Protein AF-A0A8C3MC71-F1 (afdb_monomer)

Organism: Geospiza parvula (NCBI:txid87175)

pLDDT: mean 86.82, std 15.18, range [36.19, 97.69]

Structure (mmCIF, N/CA/C/O backbone):
data_AF-A0A8C3MC71-F1
#
_entry.id   AF-A0A8C3MC71-F1
#
loop_
_atom_site.group_PDB
_atom_site.id
_atom_site.type_symbol
_atom_site.label_atom_id
_atom_site.label_alt_id
_atom_site.label_comp_id
_atom_site.label_asym_id
_atom_site.label_entity_id
_atom_site.label_seq_id
_atom_site.pdbx_PDB_ins_code
_atom_site.Cartn_x
_atom_site.Cartn_y
_atom_site.Cartn_z
_atom_site.occupancy
_atom_site.B_iso_or_equiv
_atom_site.auth_seq_id
_atom_site.auth_comp_id
_atom_site.auth_asym_id
_atom_site.auth_atom_id
_atom_site.pdbx_PDB_model_num
ATOM 1 N N . MET A 1 1 ? 22.933 -16.950 10.194 1.00 36.47 1 MET A N 1
ATOM 2 C CA . MET A 1 1 ? 21.558 -16.463 10.420 1.00 36.47 1 MET A CA 1
ATOM 3 C C . MET A 1 1 ? 21.631 -14.969 10.690 1.00 36.47 1 MET A C 1
ATOM 5 O O . MET A 1 1 ? 22.011 -14.591 11.790 1.00 36.47 1 MET A O 1
ATOM 9 N N . ALA A 1 2 ? 21.408 -14.131 9.676 1.00 37.75 2 ALA A N 1
ATOM 10 C CA . ALA A 1 2 ? 21.404 -12.677 9.834 1.00 37.75 2 ALA A CA 1
ATOM 11 C C . ALA A 1 2 ? 19.971 -12.215 10.127 1.00 37.75 2 ALA A C 1
ATOM 13 O O . ALA A 1 2 ? 19.040 -12.634 9.443 1.00 37.75 2 ALA A O 1
ATOM 14 N N . ALA A 1 3 ? 19.799 -11.400 11.166 1.00 36.19 3 ALA A N 1
ATOM 15 C CA . ALA A 1 3 ? 18.537 -10.727 11.445 1.00 36.19 3 ALA A CA 1
ATOM 16 C C . ALA A 1 3 ? 18.216 -9.755 10.294 1.00 36.19 3 ALA A C 1
ATOM 18 O O . ALA A 1 3 ? 19.129 -9.056 9.847 1.00 36.19 3 ALA A O 1
ATOM 19 N N . PRO A 1 4 ? 16.965 -9.672 9.811 1.00 45.84 4 PRO A N 1
ATOM 20 C CA . PRO A 1 4 ? 16.621 -8.703 8.789 1.00 45.84 4 PRO A CA 1
ATOM 21 C C . PRO A 1 4 ? 16.581 -7.324 9.451 1.00 45.84 4 PRO A C 1
ATOM 23 O O . PRO A 1 4 ? 15.685 -7.000 10.230 1.00 45.84 4 PRO A O 1
ATOM 26 N N . SER A 1 5 ? 17.591 -6.505 9.174 1.00 42.41 5 SER A N 1
ATOM 27 C CA . SER A 1 5 ? 17.517 -5.060 9.370 1.00 42.41 5 SER A CA 1
ATOM 28 C C . SER A 1 5 ? 16.309 -4.545 8.588 1.00 42.41 5 SER A C 1
ATOM 30 O O . SER A 1 5 ? 16.264 -4.693 7.371 1.00 42.41 5 SER A O 1
ATOM 32 N N . GLY A 1 6 ? 15.326 -3.990 9.302 1.00 48.94 6 GLY A N 1
ATOM 33 C CA . GLY A 1 6 ? 13.992 -3.604 8.824 1.00 48.94 6 GLY A CA 1
ATOM 34 C C . GLY A 1 6 ? 13.935 -2.427 7.844 1.00 48.94 6 GLY A C 1
ATOM 35 O O . GLY A 1 6 ? 13.096 -1.543 7.997 1.00 48.94 6 GLY A O 1
ATOM 36 N N . ALA A 1 7 ? 14.808 -2.407 6.840 1.00 50.59 7 ALA A N 1
ATOM 37 C CA . ALA A 1 7 ? 14.634 -1.610 5.639 1.00 50.59 7 ALA A CA 1
ATOM 38 C C . ALA A 1 7 ? 13.972 -2.499 4.580 1.00 50.59 7 ALA A C 1
ATOM 40 O O . ALA A 1 7 ? 14.473 -3.578 4.276 1.00 50.59 7 ALA A O 1
ATOM 41 N N . ALA A 1 8 ? 12.834 -2.064 4.038 1.00 59.62 8 ALA A N 1
ATOM 42 C CA . ALA A 1 8 ? 12.198 -2.740 2.914 1.00 59.62 8 ALA A CA 1
ATOM 43 C C . ALA A 1 8 ? 13.186 -2.790 1.737 1.00 59.62 8 ALA A C 1
ATOM 45 O O . ALA A 1 8 ? 13.485 -1.748 1.149 1.00 59.62 8 ALA A O 1
ATOM 46 N N . SER A 1 9 ? 13.709 -3.973 1.411 1.00 75.19 9 SER A N 1
ATOM 47 C CA . SER A 1 9 ? 14.482 -4.155 0.187 1.00 75.19 9 SER A CA 1
ATOM 48 C C . SER A 1 9 ? 13.512 -4.151 -0.990 1.00 75.19 9 SER A C 1
ATOM 50 O O . SER A 1 9 ? 12.660 -5.027 -1.111 1.00 75.19 9 SER A O 1
ATOM 52 N N . CYS A 1 10 ? 13.613 -3.145 -1.858 1.00 88.19 10 CYS A N 1
ATOM 53 C CA . CYS A 1 10 ? 12.838 -3.072 -3.099 1.00 88.19 10 CYS A CA 1
ATOM 54 C C . CYS A 1 10 ? 13.477 -3.917 -4.226 1.00 88.19 10 CYS A C 1
ATOM 56 O O . CYS A 1 10 ? 13.049 -3.865 -5.381 1.00 88.19 10 CYS A O 1
ATOM 58 N N . GLU A 1 11 ? 14.544 -4.663 -3.927 1.00 84.00 11 GLU A N 1
ATOM 59 C CA . GLU A 1 11 ? 15.268 -5.467 -4.912 1.00 84.00 11 GLU A CA 1
ATOM 60 C C . GLU A 1 11 ? 14.523 -6.763 -5.237 1.00 84.00 11 GLU A C 1
ATOM 62 O O . GLU A 1 11 ? 14.334 -7.079 -6.419 1.00 84.00 11 GLU A O 1
ATOM 67 N N . ASP A 1 12 ? 14.051 -7.460 -4.199 1.00 89.50 12 ASP A N 1
ATOM 68 C CA . ASP A 1 12 ? 13.275 -8.691 -4.304 1.00 89.50 12 ASP A CA 1
ATOM 69 C C . ASP A 1 12 ? 11.781 -8.415 -4.084 1.00 89.50 12 ASP A C 1
ATOM 71 O O . ASP A 1 12 ? 11.339 -7.960 -3.027 1.00 89.50 12 ASP A O 1
ATOM 75 N N . PHE A 1 13 ? 10.978 -8.706 -5.110 1.00 91.69 13 PHE A N 1
ATOM 76 C CA . PHE A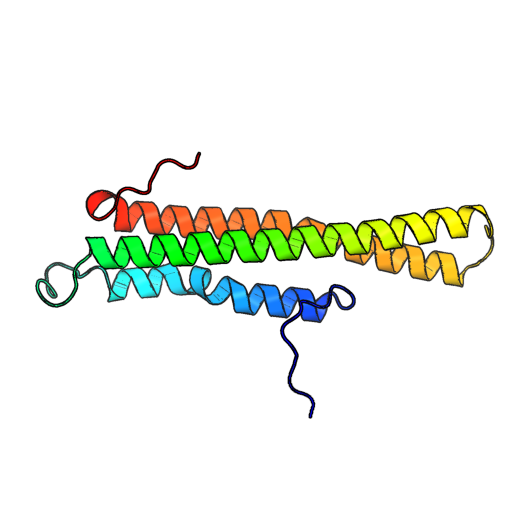 1 13 ? 9.533 -8.521 -5.040 1.00 91.69 13 PHE A CA 1
ATOM 77 C C . PHE A 1 13 ? 8.866 -9.447 -4.012 1.00 91.69 13 PHE A C 1
ATOM 79 O O . PHE A 1 13 ? 7.888 -9.042 -3.390 1.00 91.69 13 PHE A O 1
ATOM 86 N N . ALA A 1 14 ? 9.383 -10.661 -3.805 1.00 92.31 14 ALA A N 1
ATOM 87 C CA . ALA A 1 14 ? 8.823 -11.603 -2.841 1.00 92.31 14 ALA A CA 1
ATOM 88 C C . ALA A 1 14 ? 9.032 -11.119 -1.398 1.00 92.31 14 ALA A C 1
ATOM 90 O O . ALA A 1 14 ? 8.107 -11.191 -0.590 1.00 92.31 14 ALA A O 1
ATOM 91 N N . GLU A 1 15 ? 10.207 -10.567 -1.086 1.00 91.25 15 GLU A N 1
ATOM 92 C CA . GLU A 1 15 ? 10.480 -9.966 0.227 1.00 91.25 15 GLU A CA 1
ATOM 93 C C . GLU A 1 15 ? 9.611 -8.729 0.472 1.00 91.25 15 GLU A C 1
ATOM 95 O O . GLU A 1 15 ? 9.025 -8.577 1.546 1.00 91.25 15 GLU A O 1
ATOM 100 N N . PHE A 1 16 ? 9.472 -7.873 -0.543 1.00 92.94 16 PHE A N 1
ATOM 101 C CA . PHE A 1 16 ? 8.572 -6.724 -0.499 1.00 92.94 16 PHE A CA 1
ATOM 102 C C . PHE A 1 16 ? 7.115 -7.145 -0.244 1.00 92.94 16 PHE A C 1
ATOM 104 O O . PHE A 1 16 ? 6.445 -6.569 0.615 1.00 92.94 16 PHE A O 1
ATOM 111 N N . GLN A 1 17 ? 6.632 -8.177 -0.938 1.00 94.12 17 GLN A N 1
ATOM 112 C CA . GLN A 1 17 ? 5.275 -8.690 -0.763 1.00 94.12 17 GLN A CA 1
ATOM 113 C C . GLN A 1 17 ? 5.063 -9.292 0.635 1.00 94.12 17 GLN A C 1
ATOM 115 O O . GLN A 1 17 ? 4.025 -9.048 1.255 1.00 94.12 17 GLN A O 1
ATOM 120 N N . GLU A 1 18 ? 6.036 -10.038 1.165 1.00 94.12 18 GLU A N 1
ATOM 121 C CA . GLU A 1 18 ? 5.949 -10.601 2.517 1.00 94.12 18 GLU A CA 1
ATOM 122 C C . GLU A 1 18 ? 5.954 -9.507 3.589 1.00 94.12 18 GLU A C 1
ATOM 124 O O . GLU A 1 18 ? 5.176 -9.570 4.542 1.00 94.12 18 GLU A O 1
ATOM 129 N N . LEU A 1 19 ? 6.754 -8.453 3.407 1.00 93.81 19 LEU A N 1
ATOM 130 C CA . LEU A 1 19 ? 6.720 -7.287 4.284 1.00 93.81 19 LEU A CA 1
ATOM 131 C C . LEU A 1 19 ? 5.323 -6.652 4.310 1.00 93.81 19 LEU A C 1
ATOM 133 O O . LEU A 1 19 ? 4.780 -6.415 5.391 1.00 93.81 19 LEU A O 1
ATOM 137 N N . LEU A 1 20 ? 4.717 -6.405 3.142 1.00 95.44 20 LEU A N 1
ATOM 138 C CA . LEU A 1 20 ? 3.364 -5.848 3.074 1.00 95.44 20 LEU A CA 1
ATOM 139 C C . LEU A 1 20 ? 2.339 -6.775 3.731 1.00 95.44 20 LEU A C 1
ATOM 141 O O . LEU A 1 20 ? 1.467 -6.294 4.453 1.00 95.44 20 LEU A O 1
ATOM 145 N N . ARG A 1 21 ? 2.468 -8.095 3.549 1.00 94.88 21 ARG A N 1
ATOM 146 C CA . ARG A 1 21 ? 1.616 -9.089 4.215 1.00 94.88 21 ARG A CA 1
ATOM 147 C C . ARG A 1 21 ? 1.692 -8.964 5.735 1.00 94.88 21 ARG A C 1
ATOM 149 O O . ARG A 1 21 ? 0.658 -8.871 6.387 1.00 94.88 21 ARG A O 1
ATOM 156 N N . VAL A 1 22 ? 2.898 -8.899 6.300 1.00 95.06 22 VAL A N 1
ATOM 157 C CA . VAL A 1 22 ? 3.088 -8.725 7.749 1.00 95.06 22 VAL A CA 1
ATOM 158 C C . VAL A 1 22 ? 2.490 -7.399 8.221 1.00 95.06 22 VAL A C 1
ATOM 160 O O . VAL A 1 22 ? 1.762 -7.374 9.215 1.00 95.06 22 VAL A O 1
ATOM 163 N N . MET A 1 23 ? 2.721 -6.306 7.490 1.00 94.00 23 MET A N 1
ATOM 164 C CA . MET A 1 23 ? 2.180 -4.987 7.834 1.00 94.00 23 MET A CA 1
ATOM 165 C C . MET A 1 23 ? 0.646 -4.906 7.753 1.00 94.00 23 MET A C 1
ATOM 167 O O . MET A 1 23 ? 0.059 -4.073 8.440 1.00 94.00 23 MET A O 1
ATOM 171 N N . ARG A 1 24 ? -0.013 -5.746 6.943 1.00 95.75 24 ARG A N 1
ATOM 172 C CA . ARG A 1 24 ? -1.485 -5.828 6.806 1.00 95.75 24 ARG A CA 1
ATOM 173 C C . ARG A 1 24 ? -2.169 -6.642 7.912 1.00 95.75 24 ARG A C 1
ATOM 175 O O . ARG A 1 24 ? -3.392 -6.692 7.977 1.00 95.75 24 ARG A O 1
ATOM 182 N N . THR A 1 25 ? -1.407 -7.209 8.850 1.00 94.88 25 THR A N 1
ATOM 183 C CA . THR A 1 25 ? -1.964 -7.977 9.981 1.00 94.88 25 THR A CA 1
ATOM 184 C C . THR A 1 25 ? -2.963 -7.166 10.821 1.00 94.88 25 THR A C 1
ATOM 186 O O . THR A 1 25 ? -3.901 -7.741 11.373 1.00 94.88 25 THR A O 1
ATOM 189 N N . ILE A 1 26 ? -2.777 -5.845 10.937 1.00 93.06 26 ILE A N 1
ATOM 190 C CA . ILE A 1 26 ? -3.711 -4.961 11.655 1.00 93.06 26 ILE A CA 1
ATOM 191 C C . ILE A 1 26 ? -5.087 -4.912 10.971 1.00 93.06 26 ILE A C 1
ATOM 193 O O . ILE A 1 26 ? -6.110 -5.003 11.646 1.00 93.06 26 ILE A O 1
ATOM 197 N N . ASP A 1 27 ? -5.112 -4.858 9.640 1.00 95.19 27 ASP A N 1
ATOM 198 C CA . ASP A 1 27 ? -6.324 -4.861 8.819 1.00 95.19 27 ASP A CA 1
ATOM 199 C C . ASP A 1 27 ? -7.037 -6.208 8.882 1.00 95.19 27 ASP A C 1
ATOM 201 O O . ASP A 1 27 ? -8.246 -6.273 9.097 1.00 95.19 27 ASP A O 1
ATOM 205 N N . ASP A 1 28 ? -6.284 -7.305 8.773 1.00 92.56 28 ASP A N 1
ATOM 206 C CA . ASP A 1 28 ? -6.839 -8.661 8.841 1.00 92.56 28 ASP A CA 1
ATOM 207 C C . ASP A 1 28 ? -7.507 -8.941 10.195 1.00 92.56 28 ASP A C 1
ATOM 209 O O . ASP A 1 28 ? -8.485 -9.691 10.286 1.00 92.56 28 ASP A O 1
ATOM 213 N N . ARG A 1 29 ? -6.992 -8.323 11.263 1.00 92.12 29 ARG A N 1
ATOM 214 C CA . ARG A 1 29 ? -7.472 -8.510 12.636 1.00 92.12 29 ARG A CA 1
ATOM 215 C C . ARG A 1 29 ? -8.473 -7.458 13.091 1.00 92.12 29 ARG A C 1
ATOM 217 O O . ARG A 1 29 ? -9.053 -7.643 14.157 1.00 92.12 29 ARG A O 1
ATOM 224 N N . ILE A 1 30 ? -8.751 -6.420 12.301 1.00 91.31 30 ILE A N 1
ATOM 225 C CA . ILE A 1 30 ? -9.591 -5.289 12.722 1.00 91.31 30 ILE A CA 1
ATOM 226 C C . ILE A 1 30 ? -10.974 -5.724 13.232 1.00 91.31 30 ILE A C 1
ATOM 228 O O . ILE A 1 30 ? -11.454 -5.231 14.249 1.00 91.31 30 ILE A O 1
ATOM 232 N N . VAL A 1 31 ? -11.610 -6.696 12.568 1.00 87.38 31 VAL A N 1
ATOM 233 C CA . VAL A 1 31 ? -12.924 -7.224 12.970 1.00 87.38 31 VAL A CA 1
ATOM 234 C C . VAL A 1 31 ? -12.834 -7.930 14.319 1.00 87.38 31 VAL A C 1
ATOM 236 O O . VAL A 1 31 ? -13.709 -7.754 15.163 1.00 87.38 31 VAL A O 1
ATOM 239 N N . HIS A 1 32 ? -11.792 -8.739 14.517 1.00 85.94 32 HIS A N 1
ATOM 240 C CA . HIS A 1 32 ? -11.563 -9.434 15.778 1.00 85.94 32 HIS A CA 1
ATOM 241 C C . HIS A 1 32 ? -11.308 -8.427 16.902 1.00 85.94 32 HIS A C 1
ATOM 243 O O . HIS A 1 32 ? -11.991 -8.488 17.918 1.00 85.94 32 HIS A O 1
ATOM 249 N N . GLU A 1 33 ? -10.405 -7.470 16.676 1.00 82.56 33 GLU A N 1
ATOM 250 C CA . GLU A 1 33 ? -10.057 -6.416 17.630 1.00 82.56 33 GLU A CA 1
ATOM 251 C C . GLU A 1 33 ? -11.292 -5.618 18.056 1.00 82.56 33 GLU A C 1
ATOM 253 O O . GLU A 1 33 ? -11.562 -5.451 19.240 1.00 82.56 33 GLU A O 1
ATOM 258 N N . LEU A 1 34 ? -12.118 -5.188 17.101 1.00 84.62 34 LEU A N 1
ATOM 259 C CA . LEU A 1 34 ? -13.346 -4.447 17.393 1.00 84.62 34 LEU A CA 1
ATOM 260 C C . LEU A 1 34 ? -14.390 -5.298 18.124 1.00 84.62 34 LEU A C 1
ATOM 262 O O . LEU A 1 34 ? -15.113 -4.777 18.969 1.00 84.62 34 LEU A O 1
ATOM 266 N N . ASN A 1 35 ? -14.490 -6.593 17.818 1.00 80.94 35 ASN A N 1
ATOM 267 C CA . ASN A 1 35 ? -15.434 -7.489 18.491 1.00 80.94 35 ASN A CA 1
ATOM 268 C C . ASN A 1 35 ? -15.020 -7.817 19.932 1.00 80.94 35 ASN A C 1
ATOM 270 O O . ASN A 1 35 ? -15.891 -8.082 20.757 1.00 80.94 35 ASN A O 1
ATOM 274 N N . THR A 1 36 ? -13.721 -7.830 20.241 1.00 75.06 36 THR A N 1
ATOM 275 C CA . THR A 1 36 ? -13.227 -8.056 21.607 1.00 75.06 36 THR A CA 1
ATOM 276 C C . THR A 1 36 ? -13.209 -6.778 22.441 1.00 75.06 36 THR A C 1
ATOM 278 O O . THR A 1 36 ? -13.372 -6.854 23.658 1.00 75.06 36 THR A O 1
ATOM 281 N N . THR A 1 37 ? -13.022 -5.613 21.811 1.00 67.44 37 THR A N 1
ATOM 282 C CA . THR A 1 37 ? -12.820 -4.336 22.515 1.00 67.44 37 THR A CA 1
ATOM 283 C C . THR A 1 37 ? -14.056 -3.459 22.622 1.00 67.44 37 THR A C 1
ATOM 285 O O . THR A 1 37 ? -14.177 -2.751 23.617 1.00 67.44 37 THR A O 1
ATOM 288 N N . ILE A 1 38 ? -14.981 -3.497 21.655 1.00 68.06 38 ILE A N 1
ATOM 289 C CA . ILE A 1 38 ? -16.266 -2.797 21.763 1.00 68.06 38 ILE A CA 1
ATOM 290 C C . ILE A 1 38 ? -17.244 -3.767 22.419 1.00 68.06 38 ILE A C 1
ATOM 292 O O . ILE A 1 38 ? -17.746 -4.682 21.758 1.00 68.06 38 ILE A O 1
ATOM 296 N N . PRO A 1 39 ? -17.510 -3.614 23.725 1.00 59.94 39 PRO A N 1
ATOM 297 C CA . PRO A 1 39 ? -18.285 -4.596 24.442 1.00 59.94 39 PRO A CA 1
ATOM 298 C C . PRO A 1 39 ? -19.725 -4.590 23.925 1.00 59.94 39 PRO A C 1
ATOM 300 O O . PRO A 1 39 ? -20.406 -3.564 23.923 1.00 59.94 39 PRO A O 1
ATOM 303 N N . THR A 1 40 ? -20.231 -5.766 23.550 1.00 59.38 40 THR A N 1
ATOM 304 C CA . THR A 1 40 ? -21.676 -6.021 23.581 1.00 59.38 40 THR A CA 1
ATOM 305 C C . THR A 1 40 ? -22.195 -5.754 24.997 1.00 59.38 40 THR A C 1
ATOM 307 O O . THR A 1 40 ? -21.429 -5.871 25.953 1.00 59.38 40 THR A O 1
ATOM 310 N N . ALA A 1 41 ? -23.485 -5.428 25.147 1.00 57.53 41 ALA A N 1
ATOM 311 C CA . ALA A 1 41 ? -24.128 -4.980 26.398 1.00 57.53 41 ALA A CA 1
ATOM 312 C C . ALA A 1 41 ? -23.770 -5.777 27.681 1.00 57.53 41 ALA A C 1
ATOM 314 O O . ALA A 1 41 ? -23.920 -5.275 28.788 1.00 57.53 41 ALA A O 1
ATOM 315 N N . SER A 1 42 ? -23.263 -7.001 27.539 1.00 52.75 42 SER A N 1
ATOM 316 C CA . SER A 1 42 ? -22.764 -7.894 28.587 1.00 52.75 42 SER A CA 1
ATOM 317 C C . SER A 1 42 ? -21.398 -7.530 29.211 1.00 52.75 42 SER A C 1
ATOM 319 O O . SER A 1 42 ? -21.061 -8.099 30.243 1.00 52.75 42 SER A O 1
ATOM 321 N N . PHE A 1 43 ? -20.596 -6.630 28.622 1.00 55.41 43 PHE A N 1
ATOM 322 C CA . PHE A 1 43 ? -19.222 -6.299 29.074 1.00 55.41 43 PHE A CA 1
ATOM 323 C C . PHE A 1 43 ? -19.032 -4.821 29.475 1.00 55.41 43 PHE A C 1
ATOM 325 O O . PHE A 1 43 ? -17.914 -4.301 29.507 1.00 55.41 43 PHE A O 1
ATOM 332 N N . VAL A 1 44 ? -20.128 -4.134 29.802 1.00 55.06 44 VAL A N 1
ATOM 333 C CA . VAL A 1 44 ? -20.118 -2.735 30.253 1.00 55.06 44 VAL A CA 1
ATOM 334 C C . VAL A 1 44 ? -19.286 -2.601 31.538 1.00 55.06 44 VAL A C 1
ATOM 336 O O . VAL A 1 44 ? -19.577 -3.253 32.538 1.00 55.06 44 VAL A O 1
ATOM 339 N N . GLY A 1 45 ? -18.249 -1.753 31.506 1.00 59.59 45 GLY A N 1
ATOM 340 C CA . GLY A 1 45 ? -17.478 -1.347 32.692 1.00 59.59 45 GLY A CA 1
ATOM 341 C C . GLY A 1 45 ? -15.997 -1.748 32.740 1.00 59.59 45 GLY A C 1
ATOM 342 O O . GLY A 1 45 ? -15.330 -1.378 33.701 1.00 59.59 45 GLY A O 1
ATOM 343 N N . LYS A 1 46 ? -15.458 -2.474 31.744 1.00 63.75 46 LYS A N 1
ATOM 344 C CA . LYS A 1 46 ? -14.028 -2.872 31.721 1.00 63.75 46 LYS A CA 1
ATOM 345 C C . LYS A 1 46 ? -13.153 -2.139 30.696 1.00 63.75 46 LYS A C 1
ATOM 347 O O . LYS A 1 46 ? -11.939 -2.136 30.861 1.00 63.75 46 LYS A O 1
ATOM 352 N N . VAL A 1 47 ? -13.742 -1.545 29.657 1.00 71.00 47 VAL A N 1
ATOM 353 C CA . VAL A 1 47 ? -13.030 -0.889 28.544 1.00 71.00 47 VAL A CA 1
ATOM 354 C C . VAL A 1 47 ? -13.799 0.372 28.145 1.00 71.00 47 VAL A C 1
ATOM 356 O O . VAL A 1 47 ? -15.029 0.323 28.101 1.00 71.00 47 VAL A O 1
ATOM 359 N N . ASP A 1 48 ? -13.096 1.480 27.883 1.00 81.62 48 ASP A N 1
ATOM 360 C CA . ASP A 1 48 ? -13.670 2.707 27.311 1.00 81.62 48 ASP A CA 1
ATOM 361 C C . ASP A 1 48 ? -13.686 2.604 25.775 1.00 81.62 48 ASP A C 1
ATOM 363 O O . ASP A 1 48 ? -12.629 2.712 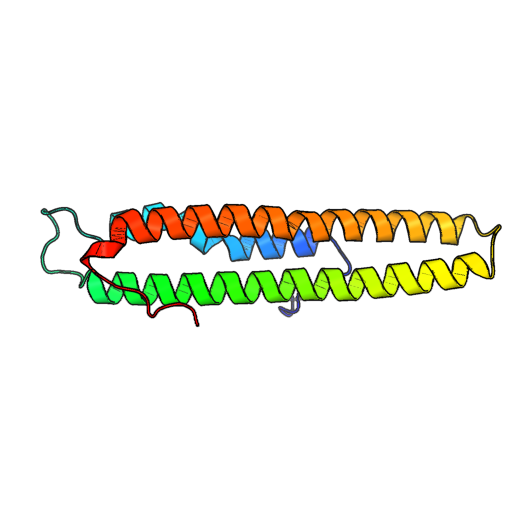25.143 1.00 81.62 48 ASP A O 1
ATOM 367 N N . PRO A 1 49 ? -14.865 2.433 25.146 1.00 82.75 49 PRO A N 1
ATOM 368 C CA . PRO A 1 49 ? -14.957 2.287 23.698 1.00 82.75 49 PRO A CA 1
ATOM 369 C C . PRO A 1 49 ? -14.446 3.516 22.934 1.00 82.75 49 PRO A C 1
ATOM 371 O O . PRO A 1 49 ? -13.972 3.376 21.809 1.00 82.75 49 PRO A O 1
ATOM 374 N N . GLY A 1 50 ? -14.541 4.720 23.514 1.00 86.50 50 GLY A N 1
ATOM 375 C CA . GLY A 1 50 ? -14.072 5.949 22.874 1.00 86.50 50 GLY A CA 1
ATOM 376 C C . GLY A 1 50 ? -12.552 5.977 22.751 1.00 86.50 50 GLY A C 1
ATOM 377 O O . GLY A 1 50 ? -12.022 6.226 21.665 1.00 86.50 50 GLY A O 1
ATOM 378 N N . GLN A 1 51 ? -11.858 5.651 23.843 1.00 87.50 51 GLN A N 1
ATOM 379 C CA . GLN A 1 51 ? -10.400 5.574 23.869 1.00 87.50 51 GLN A CA 1
ATOM 380 C C . GLN A 1 51 ? -9.871 4.450 22.966 1.00 87.50 51 GLN A C 1
ATOM 382 O O . GLN A 1 51 ? -8.966 4.692 22.171 1.00 87.50 51 GLN A O 1
ATOM 387 N N . THR A 1 52 ? -10.472 3.256 22.991 1.00 87.19 52 THR A N 1
ATOM 388 C CA . THR A 1 52 ? -10.018 2.153 22.126 1.00 87.19 52 THR A CA 1
ATOM 389 C C . THR A 1 52 ? -10.246 2.438 20.641 1.00 87.19 52 THR A C 1
ATOM 391 O O . THR A 1 52 ? -9.365 2.191 19.820 1.00 87.19 52 THR A O 1
ATOM 394 N N . CYS A 1 53 ? -11.390 3.024 20.273 1.00 90.50 53 CYS A N 1
ATOM 395 C CA . CYS A 1 53 ? -11.621 3.454 18.894 1.00 90.50 53 CYS A CA 1
ATOM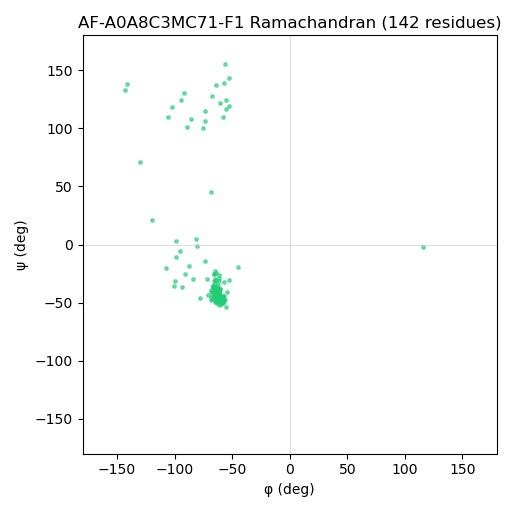 396 C C . CYS A 1 53 ? -10.623 4.531 18.443 1.00 90.50 53 CYS A C 1
ATOM 398 O O . CYS A 1 53 ? -10.212 4.532 17.284 1.00 90.50 53 CYS A O 1
ATOM 400 N N . LYS A 1 54 ? -10.198 5.431 19.337 1.00 92.06 54 LYS A N 1
ATOM 401 C CA . LYS A 1 54 ? -9.147 6.409 19.036 1.00 92.06 54 LYS A CA 1
ATOM 402 C C . LYS A 1 54 ? -7.794 5.734 18.781 1.00 92.06 54 LYS A C 1
ATOM 404 O O . LYS A 1 54 ? -7.162 6.016 17.769 1.00 92.06 54 LYS A O 1
ATOM 409 N N . GLU A 1 55 ? -7.365 4.837 19.663 1.00 91.19 55 GLU A N 1
ATOM 410 C CA . GLU A 1 55 ? -6.085 4.123 19.535 1.00 91.19 55 GLU A CA 1
ATOM 411 C C . GLU A 1 55 ? -6.032 3.262 18.268 1.00 91.19 55 GLU A C 1
ATOM 413 O O . GLU A 1 55 ? -5.026 3.249 17.552 1.00 91.19 55 GLU A O 1
ATOM 418 N N . LEU A 1 56 ? -7.140 2.588 17.945 1.00 91.00 56 LEU A N 1
ATOM 419 C CA . LEU A 1 56 ? -7.263 1.821 16.712 1.00 91.00 56 LEU A CA 1
ATOM 420 C C . LEU A 1 56 ? -7.208 2.728 15.476 1.00 91.00 56 LEU A C 1
ATOM 422 O O . LEU A 1 56 ? -6.530 2.387 14.511 1.00 91.00 56 LEU A O 1
ATOM 426 N N . TYR A 1 57 ? -7.879 3.885 15.504 1.00 93.50 57 TYR A N 1
ATOM 427 C CA . TYR A 1 57 ? -7.809 4.870 14.422 1.00 93.50 57 TYR A CA 1
ATOM 428 C C . TYR A 1 57 ? -6.372 5.334 14.168 1.00 93.50 57 TYR A C 1
ATOM 430 O O . TYR A 1 57 ? -5.915 5.319 13.027 1.00 93.50 57 TYR A O 1
ATOM 438 N N . GLU A 1 58 ? -5.656 5.726 15.225 1.00 94.62 58 GLU A N 1
ATOM 439 C CA . GLU A 1 58 ? -4.266 6.184 15.132 1.00 94.62 58 GLU A CA 1
ATOM 440 C C . GLU A 1 58 ? -3.354 5.075 14.590 1.00 94.62 58 GLU A C 1
ATOM 442 O O . GLU A 1 58 ? -2.547 5.324 13.694 1.00 94.62 58 GLU A O 1
ATOM 447 N N . SER A 1 59 ? -3.545 3.838 15.059 1.00 93.88 59 SER A N 1
ATOM 448 C CA . SER A 1 59 ? -2.780 2.670 14.609 1.00 93.88 59 SER A CA 1
ATOM 449 C C . SER A 1 59 ? -3.040 2.325 13.139 1.00 93.88 59 SER A C 1
ATOM 451 O O . SER A 1 59 ? -2.093 2.066 12.396 1.00 93.88 59 SER A O 1
ATOM 453 N N . LEU A 1 60 ? -4.302 2.352 12.693 1.00 94.62 60 LEU A N 1
ATOM 454 C CA . LEU A 1 60 ? -4.669 2.133 11.289 1.00 94.62 60 LEU A CA 1
ATOM 455 C C . LEU A 1 60 ? -4.096 3.231 10.395 1.00 94.62 60 LEU A C 1
ATOM 457 O O . LEU A 1 60 ? -3.459 2.938 9.387 1.00 94.62 60 LEU A O 1
ATOM 461 N N . MET A 1 61 ? -4.260 4.496 10.787 1.00 95.38 61 MET A N 1
ATOM 462 C CA . MET A 1 61 ? -3.763 5.632 10.015 1.00 95.38 61 MET A CA 1
ATOM 463 C C . MET A 1 61 ? -2.241 5.579 9.839 1.00 95.38 61 MET A C 1
ATOM 465 O O . MET A 1 61 ? -1.728 5.769 8.732 1.00 95.38 61 MET A O 1
ATOM 469 N N . ASP A 1 62 ? -1.512 5.290 10.918 1.00 95.56 62 ASP A N 1
ATOM 470 C CA . ASP A 1 62 ? -0.060 5.144 10.890 1.00 95.56 62 ASP A CA 1
ATOM 471 C C . ASP A 1 62 ? 0.374 3.946 10.030 1.00 95.56 62 ASP A C 1
ATOM 473 O O . ASP A 1 62 ? 1.267 4.086 9.189 1.00 95.56 62 ASP A O 1
ATOM 477 N N . ALA A 1 63 ? -0.295 2.796 10.162 1.00 95.50 63 ALA A N 1
ATOM 478 C CA . ALA A 1 63 ? -0.017 1.613 9.352 1.00 95.50 63 ALA A CA 1
ATOM 479 C C . ALA A 1 63 ? -0.236 1.876 7.853 1.00 95.50 63 ALA A C 1
ATOM 481 O O . ALA A 1 63 ? 0.666 1.604 7.056 1.00 95.50 63 ALA A O 1
ATOM 482 N N . HIS A 1 64 ? -1.375 2.464 7.477 1.00 96.50 64 HIS A N 1
ATOM 483 C CA . HIS A 1 64 ? -1.708 2.801 6.088 1.00 96.50 64 HIS A CA 1
ATOM 484 C C . HIS A 1 64 ? -0.690 3.794 5.512 1.00 96.50 64 HIS A C 1
ATOM 486 O O . HIS A 1 64 ? -0.121 3.564 4.446 1.00 96.50 64 HIS A O 1
ATOM 492 N N . THR A 1 65 ? -0.370 4.860 6.256 1.00 96.19 65 THR A N 1
ATOM 493 C CA . THR A 1 65 ? 0.610 5.875 5.829 1.00 96.19 65 THR A CA 1
ATOM 494 C C . THR A 1 65 ? 2.003 5.271 5.639 1.00 96.19 65 THR A C 1
ATOM 496 O O . THR A 1 65 ? 2.717 5.593 4.683 1.00 96.19 65 THR A O 1
ATOM 499 N N . LYS A 1 66 ? 2.425 4.388 6.552 1.00 95.69 66 LYS A N 1
ATOM 500 C CA . LYS A 1 66 ? 3.712 3.690 6.459 1.00 95.69 66 LYS A CA 1
ATOM 501 C C . LYS A 1 66 ? 3.757 2.758 5.250 1.00 95.69 66 LYS A C 1
ATOM 503 O O . LYS A 1 66 ? 4.743 2.808 4.512 1.00 95.69 66 LYS A O 1
ATOM 508 N N . ARG A 1 67 ? 2.718 1.947 5.024 1.00 96.62 67 ARG A N 1
ATOM 509 C CA . ARG A 1 67 ? 2.635 1.044 3.864 1.00 96.62 67 ARG A CA 1
ATOM 510 C C . ARG A 1 67 ? 2.629 1.815 2.553 1.00 96.62 67 ARG A C 1
ATOM 512 O O . ARG A 1 67 ? 3.445 1.520 1.684 1.00 96.62 67 ARG A O 1
ATOM 519 N N . GLU A 1 68 ? 1.807 2.855 2.439 1.00 96.56 68 GLU A N 1
ATOM 520 C CA . GLU A 1 68 ? 1.747 3.697 1.242 1.00 96.56 68 GLU A CA 1
ATOM 521 C C . GLU A 1 68 ? 3.116 4.312 0.917 1.00 96.56 68 GLU A C 1
ATOM 523 O O . GLU A 1 68 ? 3.572 4.266 -0.230 1.00 96.56 68 GLU A O 1
ATOM 528 N N . ARG A 1 69 ? 3.822 4.833 1.931 1.00 96.50 69 ARG A N 1
ATOM 529 C CA . ARG A 1 69 ? 5.181 5.367 1.769 1.00 96.50 69 ARG A CA 1
ATOM 530 C C . ARG A 1 69 ? 6.152 4.304 1.254 1.00 96.50 69 ARG A C 1
ATOM 532 O O . ARG A 1 69 ? 6.936 4.597 0.354 1.00 96.50 69 ARG A O 1
ATOM 539 N N . ILE A 1 70 ? 6.113 3.095 1.813 1.00 95.69 70 ILE A N 1
ATOM 540 C CA . ILE A 1 70 ? 6.980 1.980 1.404 1.00 95.69 70 ILE A CA 1
ATOM 541 C C . ILE A 1 70 ? 6.698 1.581 -0.049 1.00 95.69 70 ILE A C 1
ATOM 543 O O . ILE A 1 70 ? 7.633 1.506 -0.847 1.00 95.69 70 ILE A O 1
ATOM 547 N N . ILE A 1 71 ? 5.425 1.411 -0.419 1.00 96.62 71 ILE A N 1
ATOM 548 C CA . ILE A 1 71 ? 5.016 1.055 -1.785 1.00 96.62 71 ILE A CA 1
ATOM 549 C C . ILE A 1 71 ? 5.488 2.126 -2.778 1.00 96.62 71 ILE A C 1
ATOM 551 O O . ILE A 1 71 ? 6.164 1.811 -3.760 1.00 96.62 71 ILE A O 1
ATOM 555 N N . LYS A 1 72 ? 5.211 3.408 -2.500 1.00 97.25 72 LYS A N 1
ATOM 556 C CA . LYS A 1 72 ? 5.629 4.529 -3.359 1.00 97.25 72 LYS A CA 1
ATOM 557 C C . LYS A 1 72 ? 7.148 4.629 -3.493 1.00 97.25 72 LYS A C 1
ATOM 559 O O . LYS A 1 72 ? 7.644 4.884 -4.591 1.00 97.25 72 LYS A O 1
ATOM 564 N N . ASN A 1 73 ? 7.890 4.400 -2.409 1.00 96.06 73 ASN A N 1
ATOM 565 C CA . ASN A 1 73 ? 9.350 4.385 -2.440 1.00 96.06 73 ASN A CA 1
ATOM 566 C C . ASN A 1 73 ? 9.878 3.270 -3.360 1.00 96.06 73 ASN A C 1
ATOM 568 O O . ASN A 1 73 ? 10.686 3.546 -4.244 1.00 96.06 73 ASN A O 1
ATOM 572 N N . CYS A 1 74 ? 9.369 2.040 -3.232 1.00 95.62 74 CYS A N 1
ATOM 573 C CA . CYS A 1 74 ? 9.802 0.929 -4.084 1.00 95.62 74 CYS A CA 1
ATOM 574 C C . CYS A 1 74 ? 9.421 1.102 -5.559 1.00 95.62 74 CYS A C 1
ATOM 576 O O . CYS A 1 74 ? 10.224 0.779 -6.441 1.00 95.62 74 CYS A O 1
ATOM 578 N N . ILE A 1 75 ? 8.249 1.679 -5.846 1.00 96.81 75 ILE A N 1
ATOM 579 C CA . ILE A 1 75 ? 7.863 2.061 -7.211 1.00 96.81 75 ILE A CA 1
ATOM 580 C C . ILE A 1 75 ? 8.843 3.095 -7.772 1.00 96.81 75 ILE A C 1
ATOM 582 O O . ILE A 1 75 ? 9.301 2.942 -8.902 1.00 96.81 75 ILE A O 1
ATOM 586 N N . SER A 1 76 ? 9.189 4.126 -6.995 1.00 97.25 76 SER A N 1
ATOM 587 C CA . SER A 1 76 ? 10.130 5.171 -7.415 1.00 97.25 76 SER A CA 1
ATOM 588 C C . SER A 1 76 ? 11.518 4.600 -7.721 1.00 97.25 76 SER A C 1
ATOM 590 O O . SER A 1 76 ? 12.055 4.831 -8.806 1.00 97.25 76 SER A O 1
ATOM 592 N N . GLN A 1 77 ? 12.062 3.777 -6.817 1.00 95.62 77 GLN A N 1
ATOM 593 C CA . GLN A 1 77 ? 13.361 3.123 -6.998 1.00 95.62 77 GLN A CA 1
ATOM 594 C C . GLN A 1 77 ? 13.378 2.222 -8.238 1.00 95.62 77 GLN A C 1
ATOM 596 O O . GLN A 1 77 ? 14.248 2.359 -9.097 1.00 95.62 77 GLN A O 1
ATOM 601 N N . THR A 1 78 ? 12.381 1.347 -8.388 1.00 95.50 78 THR A N 1
ATOM 602 C CA . THR A 1 78 ? 12.309 0.432 -9.539 1.00 95.50 78 THR A CA 1
ATOM 603 C C . THR A 1 78 ? 12.071 1.189 -10.847 1.00 95.50 78 THR A C 1
ATOM 605 O O . THR A 1 78 ? 12.629 0.835 -11.884 1.00 95.50 78 THR A O 1
ATOM 608 N N . SER A 1 79 ? 11.290 2.271 -10.818 1.00 97.38 79 SER A N 1
ATOM 609 C CA . SER A 1 79 ? 11.081 3.147 -11.975 1.00 97.38 79 SER A CA 1
ATOM 610 C C . SER A 1 79 ? 12.387 3.803 -12.432 1.00 97.38 79 SER A C 1
ATOM 612 O O . SER A 1 79 ? 12.666 3.830 -13.633 1.00 97.38 79 SER A O 1
ATOM 614 N N . ALA A 1 80 ? 13.223 4.260 -11.492 1.00 97.38 80 ALA A N 1
ATOM 615 C CA . ALA A 1 80 ? 14.543 4.804 -11.798 1.00 97.38 80 ALA A CA 1
ATOM 616 C C . ALA A 1 80 ? 15.445 3.756 -12.471 1.00 97.38 80 ALA A C 1
ATOM 618 O O . ALA A 1 80 ? 16.022 4.042 -13.518 1.00 97.38 80 ALA A O 1
ATOM 619 N N . VAL A 1 81 ? 15.479 2.522 -11.953 1.00 95.88 81 VAL 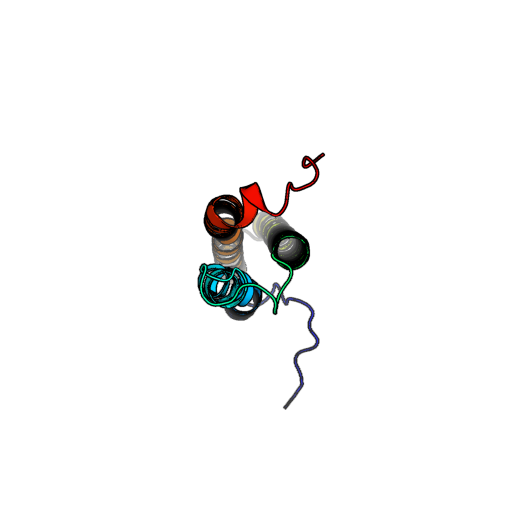A N 1
ATOM 620 C CA . VAL A 1 81 ? 16.233 1.410 -12.564 1.00 95.88 81 VAL A CA 1
ATOM 621 C C . VAL A 1 81 ? 15.738 1.112 -13.983 1.00 95.88 81 VAL A C 1
ATOM 623 O O .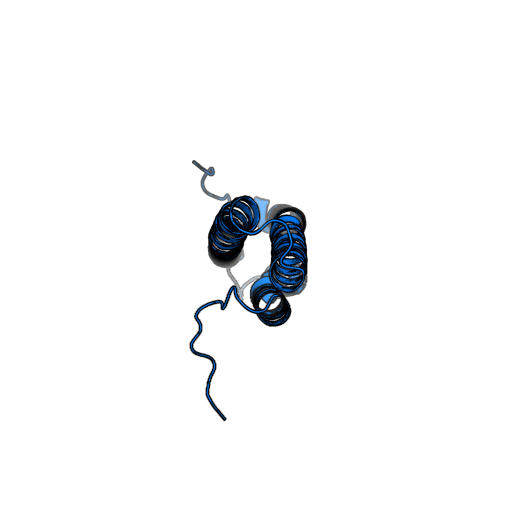 VAL A 1 81 ? 16.535 1.019 -14.915 1.00 95.88 81 VAL A O 1
ATOM 626 N N . VAL A 1 82 ? 14.420 1.014 -14.186 1.00 96.88 82 VAL A N 1
ATOM 627 C CA . VAL A 1 82 ? 13.832 0.802 -15.521 1.00 96.88 82 VAL A CA 1
ATOM 628 C C . VAL A 1 82 ? 14.192 1.941 -16.475 1.00 96.88 82 VAL A C 1
ATOM 630 O O . VAL A 1 82 ? 14.425 1.684 -17.656 1.00 96.88 82 VAL A O 1
ATOM 633 N N . LYS A 1 83 ? 14.225 3.189 -15.995 1.00 97.50 83 LYS A N 1
ATOM 634 C CA . LYS A 1 83 ? 14.622 4.348 -16.800 1.00 97.50 83 LYS A CA 1
ATOM 635 C C . LYS A 1 83 ? 16.081 4.230 -17.245 1.00 97.50 83 LYS A C 1
ATOM 637 O O . LYS A 1 83 ? 16.334 4.308 -18.442 1.00 97.50 83 LYS A O 1
ATOM 642 N N . THR A 1 84 ? 17.002 3.951 -16.324 1.00 96.25 84 THR A N 1
ATOM 643 C CA . THR A 1 84 ? 18.426 3.756 -16.642 1.00 96.25 84 THR A CA 1
ATOM 644 C C . THR A 1 84 ? 18.635 2.615 -17.641 1.00 96.25 84 THR A C 1
ATOM 646 O O . THR A 1 84 ? 19.289 2.808 -18.661 1.00 96.25 84 THR A O 1
ATOM 649 N N . LEU A 1 85 ? 17.992 1.458 -17.438 1.00 95.31 85 LEU A N 1
ATOM 650 C CA . LEU A 1 85 ? 18.102 0.316 -18.359 1.00 95.31 85 LEU A CA 1
ATOM 651 C C . LEU A 1 85 ? 17.534 0.609 -19.758 1.00 95.31 85 LEU A C 1
ATOM 653 O O . LEU A 1 85 ? 17.991 0.038 -20.749 1.00 95.31 85 LEU A O 1
ATOM 657 N N . LYS A 1 86 ? 16.522 1.481 -19.868 1.00 94.94 86 LYS A N 1
ATOM 658 C CA . LYS A 1 86 ? 16.025 1.946 -21.173 1.00 94.94 86 LYS A CA 1
ATOM 659 C C . LYS A 1 86 ? 17.070 2.801 -21.888 1.00 94.94 86 LYS A C 1
ATOM 661 O O . LYS A 1 86 ? 17.331 2.544 -23.058 1.00 94.94 86 LYS A O 1
ATOM 666 N N . GLU A 1 87 ? 17.678 3.755 -21.185 1.00 95.00 87 GLU A N 1
ATOM 667 C CA . GLU A 1 87 ? 18.718 4.641 -21.730 1.00 95.00 87 GLU A CA 1
ATOM 668 C C . GLU A 1 87 ? 19.978 3.863 -22.154 1.00 95.00 87 GLU A C 1
ATOM 670 O O . GLU A 1 87 ? 20.600 4.177 -23.167 1.00 95.00 87 GLU A O 1
ATOM 675 N N . GLU A 1 88 ? 20.356 2.819 -21.412 1.00 92.88 88 GLU A N 1
ATOM 676 C CA . GLU A 1 88 ? 21.454 1.919 -21.790 1.00 92.88 88 GLU A CA 1
ATOM 677 C C . GLU A 1 88 ? 21.116 1.108 -23.045 1.00 92.88 88 GLU A C 1
ATOM 679 O O . GLU A 1 88 ? 21.943 0.974 -23.949 1.00 92.88 88 GLU A O 1
ATOM 684 N N . ARG A 1 89 ? 19.876 0.615 -23.153 1.00 90.06 89 ARG A N 1
ATOM 685 C CA . ARG A 1 89 ? 19.427 -0.171 -24.311 1.00 90.06 89 ARG A CA 1
ATOM 686 C C . ARG A 1 89 ? 19.386 0.645 -25.597 1.00 90.06 89 ARG A C 1
ATOM 688 O O . ARG A 1 89 ? 19.601 0.091 -26.673 1.00 90.06 89 ARG A O 1
ATOM 695 N N . GLU A 1 90 ? 19.112 1.941 -25.502 1.00 90.38 90 GLU A N 1
ATOM 696 C CA . GLU A 1 90 ? 19.193 2.856 -26.645 1.00 90.38 90 GLU A CA 1
ATOM 697 C C . GLU A 1 90 ? 20.624 2.996 -27.182 1.00 90.38 90 GLU A C 1
ATOM 699 O O . GLU A 1 90 ? 20.807 3.280 -28.359 1.00 90.38 90 GLU A O 1
ATOM 704 N N . LYS A 1 91 ? 21.642 2.749 -26.351 1.00 92.12 91 LYS A N 1
ATOM 705 C CA . LYS A 1 91 ? 23.057 2.786 -26.754 1.00 92.12 91 LYS A CA 1
ATOM 706 C C . LYS A 1 91 ? 23.569 1.424 -27.234 1.00 92.12 91 LYS A C 1
ATOM 708 O O . LYS A 1 91 ? 24.510 1.378 -28.021 1.00 92.12 91 LYS A O 1
ATOM 713 N N . ALA A 1 92 ? 22.960 0.327 -26.777 1.00 86.19 92 ALA A N 1
ATOM 714 C CA . ALA A 1 92 ? 23.360 -1.051 -27.070 1.00 86.19 92 ALA A CA 1
ATOM 715 C C . ALA A 1 92 ? 22.163 -1.900 -27.548 1.00 86.19 92 ALA A C 1
ATOM 717 O O . ALA A 1 92 ? 21.667 -2.779 -26.842 1.00 86.19 92 ALA A O 1
ATOM 718 N N . HIS A 1 93 ? 21.680 -1.630 -28.766 1.00 76.44 93 HIS A N 1
ATOM 719 C CA . HIS A 1 93 ? 20.426 -2.194 -29.289 1.00 76.44 93 HIS A CA 1
ATOM 720 C C . HIS A 1 93 ? 20.382 -3.729 -29.409 1.00 76.44 93 HIS A C 1
ATOM 722 O O . HIS A 1 93 ? 19.292 -4.302 -29.337 1.00 76.44 93 HIS A O 1
ATOM 728 N N . GLU A 1 94 ? 21.530 -4.391 -29.573 1.00 85.75 94 GLU A N 1
ATOM 729 C CA . GLU A 1 94 ? 21.622 -5.843 -29.795 1.00 85.75 94 GLU A CA 1
ATOM 730 C C . GLU A 1 94 ? 21.959 -6.650 -28.528 1.00 85.75 94 GLU A C 1
ATOM 732 O O . GLU A 1 94 ? 22.073 -7.875 -28.584 1.00 85.75 94 GLU A O 1
ATOM 737 N N . ASP A 1 95 ? 22.073 -6.003 -27.361 1.00 90.12 95 ASP A N 1
ATOM 738 C CA . ASP A 1 95 ? 22.357 -6.708 -26.110 1.00 90.12 95 ASP A CA 1
ATOM 739 C C . ASP A 1 95 ? 21.112 -7.458 -25.590 1.00 90.12 95 ASP A C 1
ATOM 741 O O . ASP A 1 95 ? 20.190 -6.907 -24.969 1.00 90.12 95 ASP A O 1
ATOM 745 N N . ALA A 1 96 ? 21.088 -8.767 -25.845 1.00 90.69 96 ALA A N 1
ATOM 746 C CA . ALA A 1 96 ? 20.029 -9.664 -25.397 1.00 90.69 96 ALA A CA 1
ATOM 747 C C . ALA A 1 96 ? 19.956 -9.804 -23.862 1.00 90.69 96 ALA A C 1
ATOM 749 O O . ALA A 1 96 ? 18.865 -10.027 -23.320 1.00 90.69 96 ALA A O 1
ATOM 750 N N . ALA A 1 97 ? 21.081 -9.668 -23.150 1.00 92.69 97 ALA A N 1
ATOM 751 C CA . ALA A 1 97 ? 21.110 -9.720 -21.691 1.00 92.69 97 ALA A CA 1
ATOM 752 C C . ALA A 1 97 ? 20.456 -8.466 -21.099 1.00 92.69 97 ALA A C 1
ATOM 754 O O . ALA A 1 97 ? 19.591 -8.579 -20.222 1.00 92.69 97 ALA A O 1
ATOM 755 N N . LEU A 1 98 ? 20.766 -7.296 -21.661 1.00 93.19 98 LEU A N 1
ATOM 756 C CA . LEU A 1 98 ? 20.159 -6.022 -21.280 1.00 93.19 98 LEU A CA 1
ATOM 757 C C . LEU A 1 98 ? 18.643 -6.011 -21.530 1.00 93.19 98 LEU A C 1
ATOM 759 O O . LEU A 1 98 ? 17.864 -5.591 -20.671 1.00 93.19 98 LEU A O 1
ATOM 763 N N . LEU A 1 99 ? 18.184 -6.561 -22.661 1.00 92.88 99 LEU A N 1
ATOM 764 C CA . LEU A 1 99 ? 16.752 -6.726 -22.936 1.00 92.88 99 LEU A CA 1
ATOM 765 C C . LEU A 1 99 ? 16.060 -7.622 -21.897 1.00 92.88 99 LEU A C 1
ATOM 767 O O . LEU A 1 99 ? 14.951 -7.314 -21.445 1.00 92.88 99 LEU A O 1
ATOM 771 N N . LYS A 1 100 ? 16.691 -8.740 -21.521 1.00 94.88 100 LYS A N 1
ATOM 772 C CA . LYS A 1 100 ? 16.155 -9.657 -20.507 1.00 94.88 100 LYS A CA 1
ATOM 773 C C . LYS A 1 100 ? 16.044 -8.967 -19.146 1.00 94.88 100 LYS A C 1
ATOM 775 O O . LYS A 1 100 ? 15.005 -9.088 -18.494 1.00 94.88 100 LYS A O 1
ATOM 780 N N . GLN A 1 101 ? 17.070 -8.220 -18.745 1.00 94.00 101 GLN A N 1
ATOM 781 C CA . GLN A 1 101 ? 17.074 -7.462 -17.495 1.00 94.00 101 GLN A CA 1
ATOM 782 C C . GLN A 1 101 ? 15.997 -6.371 -17.491 1.00 94.00 101 GLN A C 1
ATOM 784 O O . GLN A 1 101 ? 15.204 -6.301 -16.553 1.00 94.00 101 GLN A O 1
ATOM 789 N N . LEU A 1 102 ? 15.878 -5.595 -18.573 1.00 95.56 102 LEU A N 1
ATOM 790 C CA . LEU A 1 102 ? 14.843 -4.571 -18.709 1.00 95.56 102 LEU A CA 1
ATOM 791 C C . LEU A 1 102 ? 13.430 -5.159 -18.571 1.00 95.56 102 LEU A C 1
ATOM 793 O O . LEU A 1 102 ? 12.597 -4.598 -17.863 1.00 95.56 102 LEU A O 1
ATOM 797 N N . ARG A 1 103 ? 13.147 -6.306 -19.204 1.00 96.31 103 ARG A N 1
ATOM 798 C CA . ARG A 1 103 ? 11.841 -6.983 -19.078 1.00 96.31 103 ARG A CA 1
ATOM 799 C C . ARG A 1 103 ? 11.559 -7.450 -17.649 1.00 96.31 103 ARG A C 1
ATOM 801 O O . ARG A 1 103 ? 10.415 -7.350 -17.196 1.00 96.31 103 ARG A O 1
ATOM 808 N N . LYS A 1 104 ? 12.580 -7.944 -16.939 1.00 95.75 104 LYS A N 1
ATOM 809 C CA . LYS A 1 104 ? 12.467 -8.347 -15.529 1.00 95.75 104 LYS A CA 1
ATOM 810 C C . LYS A 1 104 ? 12.082 -7.148 -14.659 1.00 95.75 104 LYS A C 1
ATOM 812 O O . LYS A 1 104 ? 11.075 -7.210 -13.959 1.00 95.75 104 LYS A O 1
ATOM 817 N N . GLU A 1 105 ? 12.816 -6.045 -14.771 1.00 95.94 105 GLU A N 1
ATOM 818 C CA . GLU A 1 105 ? 12.568 -4.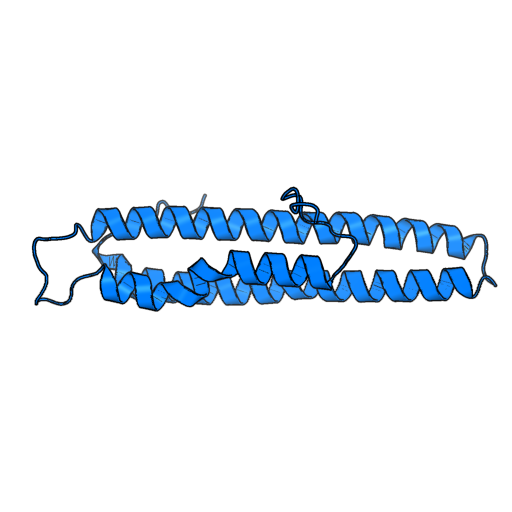832 -13.980 1.00 95.94 105 GLU A CA 1
ATOM 819 C C . GLU A 1 105 ? 11.228 -4.166 -14.335 1.00 95.94 105 GLU A C 1
ATOM 821 O O . GLU A 1 105 ? 10.504 -3.717 -13.450 1.00 95.94 105 GLU A O 1
ATOM 826 N N . GLN A 1 106 ? 10.818 -4.185 -15.608 1.00 97.25 106 GLN A N 1
ATOM 827 C CA . GLN A 1 106 ? 9.484 -3.730 -16.022 1.00 97.25 106 GLN A CA 1
ATOM 828 C C . GLN A 1 106 ? 8.357 -4.573 -15.418 1.00 97.25 106 GLN A C 1
ATOM 830 O O . GLN A 1 106 ? 7.322 -4.032 -15.032 1.00 97.25 106 GLN A O 1
ATOM 835 N N . THR A 1 107 ? 8.537 -5.893 -15.350 1.00 97.06 107 THR A N 1
ATOM 836 C CA . THR A 1 107 ? 7.555 -6.790 -14.726 1.00 97.06 107 THR A CA 1
ATOM 837 C C . THR A 1 107 ? 7.476 -6.522 -13.227 1.00 97.06 107 THR A C 1
ATOM 839 O O . THR A 1 107 ? 6.379 -6.357 -12.702 1.00 97.06 107 THR A O 1
ATOM 842 N N . LYS A 1 108 ? 8.628 -6.370 -12.560 1.00 95.88 108 LYS A N 1
ATOM 843 C CA . LYS A 1 108 ? 8.700 -5.990 -11.144 1.00 95.88 108 LYS A CA 1
ATOM 844 C C . LYS A 1 108 ? 7.991 -4.661 -10.874 1.00 95.88 108 LYS A C 1
ATOM 846 O O . LYS A 1 108 ? 7.167 -4.592 -9.969 1.00 95.88 108 LYS A O 1
ATOM 851 N N . LEU A 1 109 ? 8.233 -3.638 -11.697 1.00 97.31 109 LEU A N 1
ATOM 852 C CA . LEU A 1 109 ? 7.570 -2.337 -11.574 1.00 97.31 109 LEU A CA 1
ATOM 853 C C . LEU A 1 109 ? 6.044 -2.460 -11.659 1.00 97.31 109 LEU A C 1
ATOM 855 O O . LEU A 1 109 ? 5.344 -1.880 -10.835 1.00 97.31 109 LEU A O 1
ATOM 859 N N . LYS A 1 110 ? 5.527 -3.233 -12.623 1.00 97.69 110 LYS A N 1
ATOM 860 C CA . LYS A 1 110 ? 4.080 -3.463 -12.765 1.00 97.69 110 LYS A CA 1
ATOM 861 C C . LYS A 1 110 ? 3.483 -4.142 -11.536 1.00 97.69 110 LYS A C 1
ATOM 863 O O . LYS A 1 110 ? 2.412 -3.746 -11.085 1.00 97.69 110 LYS A O 1
ATOM 868 N N . LEU A 1 111 ? 4.175 -5.143 -10.993 1.00 96.62 111 LEU A N 1
ATOM 869 C CA . LEU A 1 111 ? 3.740 -5.834 -9.782 1.00 96.62 111 LEU A CA 1
ATOM 870 C C . LEU A 1 111 ? 3.709 -4.875 -8.583 1.00 96.62 111 LEU A C 1
ATOM 872 O O . LEU A 1 111 ? 2.690 -4.776 -7.907 1.00 96.62 111 LEU A O 1
ATOM 876 N N . MET A 1 112 ? 4.756 -4.072 -8.384 1.00 95.50 112 MET A N 1
ATOM 877 C CA . MET A 1 112 ? 4.779 -3.057 -7.321 1.00 95.50 112 MET A CA 1
ATOM 878 C C . MET A 1 112 ? 3.691 -1.993 -7.484 1.00 95.50 112 MET A C 1
ATOM 880 O O . MET A 1 112 ? 3.099 -1.568 -6.500 1.00 95.50 112 MET A O 1
ATOM 884 N N . GLN A 1 113 ? 3.390 -1.576 -8.715 1.00 97.31 113 GLN A N 1
ATOM 885 C CA . GLN A 1 113 ? 2.284 -0.655 -8.985 1.00 97.31 113 GLN A CA 1
ATOM 886 C C . GLN A 1 113 ? 0.927 -1.269 -8.630 1.00 97.31 113 GLN A C 1
ATOM 888 O O . GLN A 1 113 ? 0.067 -0.562 -8.112 1.00 97.31 113 GLN A O 1
ATOM 893 N N . SER A 1 114 ? 0.735 -2.572 -8.858 1.00 97.38 114 SER A N 1
ATOM 894 C CA . SER A 1 114 ? -0.510 -3.247 -8.477 1.00 97.38 114 SER A CA 1
ATOM 895 C C . SER A 1 114 ? -0.734 -3.295 -6.961 1.00 97.38 114 SER A C 1
ATOM 897 O O . SER A 1 114 ? -1.887 -3.289 -6.534 1.00 97.38 114 SER A O 1
ATOM 899 N N . GLU A 1 115 ? 0.328 -3.232 -6.147 1.00 97.06 115 GLU A N 1
ATOM 900 C CA . GLU A 1 115 ? 0.200 -3.155 -4.685 1.00 97.06 115 GLU A CA 1
ATOM 9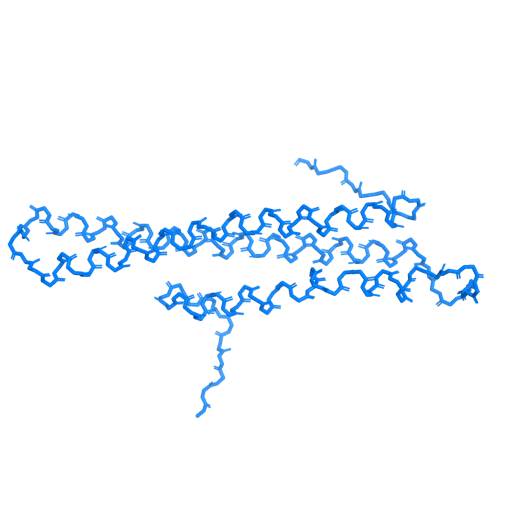01 C C . GLU A 1 115 ? -0.461 -1.857 -4.207 1.00 97.06 115 GLU A C 1
ATOM 903 O O . GLU A 1 115 ? -1.055 -1.866 -3.134 1.00 97.06 115 GLU A O 1
ATOM 908 N N . LEU A 1 116 ? -0.440 -0.766 -4.988 1.00 96.88 116 LEU A N 1
ATOM 909 C CA . LEU A 1 116 ? -1.224 0.436 -4.661 1.00 96.88 116 LEU A CA 1
ATOM 910 C C . LEU A 1 116 ? -2.730 0.158 -4.711 1.00 96.88 116 LEU A C 1
ATOM 912 O O . LEU A 1 116 ? -3.457 0.597 -3.828 1.00 96.88 116 LEU A O 1
ATOM 916 N N . ASN A 1 117 ? -3.186 -0.611 -5.703 1.00 96.62 117 ASN A N 1
ATOM 917 C CA . ASN A 1 117 ? -4.600 -0.975 -5.825 1.00 96.62 117 ASN A CA 1
ATOM 918 C C . ASN A 1 117 ? -5.016 -1.920 -4.689 1.00 96.62 117 ASN A C 1
ATOM 920 O O . ASN A 1 117 ? -6.114 -1.815 -4.151 1.00 96.62 117 ASN A O 1
ATOM 924 N N . VAL A 1 118 ? -4.134 -2.854 -4.311 1.00 97.00 118 VAL A N 1
ATOM 925 C CA . VAL A 1 118 ? -4.370 -3.738 -3.159 1.00 97.00 118 VAL A CA 1
ATOM 926 C C . VAL A 1 118 ? -4.456 -2.916 -1.875 1.00 97.00 118 VAL A C 1
ATOM 928 O O . VAL A 1 118 ? -5.359 -3.137 -1.073 1.00 97.00 118 VAL A O 1
ATOM 931 N N . GLU A 1 119 ? -3.547 -1.959 -1.693 1.00 97.12 119 GLU A N 1
ATOM 932 C CA . GLU A 1 119 ? -3.526 -1.082 -0.525 1.00 97.12 119 GLU A CA 1
ATOM 933 C C . GLU A 1 119 ? -4.795 -0.230 -0.416 1.00 97.12 119 GLU A C 1
ATOM 935 O O . GLU A 1 119 ? -5.358 -0.128 0.669 1.00 97.12 119 GLU A O 1
ATOM 940 N N . GLU A 1 120 ? -5.299 0.312 -1.526 1.00 96.50 120 GLU A N 1
ATOM 941 C CA . GLU A 1 120 ? -6.576 1.037 -1.565 1.00 96.50 120 GLU A CA 1
ATOM 942 C C . GLU A 1 120 ? -7.738 0.160 -1.073 1.00 96.50 120 GLU A C 1
ATOM 944 O O . GLU A 1 120 ? -8.460 0.539 -0.152 1.00 96.50 120 GLU A O 1
ATOM 949 N N . VAL A 1 121 ? -7.866 -1.060 -1.608 1.00 97.25 121 VAL A N 1
ATOM 950 C CA . VAL A 1 121 ? -8.934 -1.998 -1.219 1.00 97.25 121 VAL A CA 1
ATOM 951 C C . VAL A 1 121 ? -8.837 -2.402 0.255 1.00 97.25 121 VAL A C 1
ATOM 953 O O . VAL A 1 121 ? -9.859 -2.511 0.940 1.00 97.25 121 VAL A O 1
ATOM 956 N N . VAL A 1 122 ? -7.622 -2.647 0.754 1.00 96.50 122 VAL A N 1
ATOM 957 C CA . VAL A 1 122 ? -7.384 -2.976 2.167 1.00 96.50 122 VAL A CA 1
ATOM 958 C C . VAL A 1 122 ? -7.798 -1.803 3.055 1.00 96.50 122 VAL A C 1
ATOM 960 O O . VAL A 1 122 ? -8.579 -1.996 3.989 1.00 96.50 122 VAL A O 1
ATOM 963 N N . ASN A 1 123 ? -7.362 -0.590 2.713 1.00 96.38 123 ASN A N 1
ATOM 964 C CA . ASN A 1 123 ? -7.662 0.614 3.476 1.00 96.38 123 ASN A CA 1
ATOM 965 C C . ASN A 1 123 ? -9.169 0.891 3.523 1.00 96.38 123 ASN A C 1
ATOM 967 O O . ASN A 1 123 ? -9.710 1.137 4.602 1.00 96.38 123 ASN A O 1
ATOM 971 N N . ASP A 1 124 ? -9.862 0.789 2.388 1.00 96.31 124 ASP A N 1
ATOM 972 C CA . ASP A 1 124 ? -11.312 0.979 2.299 1.00 96.31 124 ASP A CA 1
ATOM 973 C C . ASP A 1 124 ? -12.076 -0.023 3.166 1.00 96.31 124 ASP A C 1
ATOM 975 O O . ASP A 1 124 ? -13.012 0.338 3.891 1.00 96.31 124 ASP A O 1
ATOM 979 N N . ARG A 1 125 ? -11.668 -1.296 3.134 1.00 95.94 125 ARG A N 1
ATOM 980 C CA . ARG A 1 125 ? -12.289 -2.346 3.945 1.00 95.94 125 ARG A CA 1
ATOM 981 C C . ARG A 1 125 ? -12.090 -2.085 5.436 1.00 95.94 125 ARG A C 1
ATOM 983 O O . ARG A 1 125 ? -13.066 -2.153 6.188 1.00 95.94 125 ARG A O 1
ATOM 990 N N . SER A 1 126 ? -10.865 -1.776 5.857 1.00 95.44 126 SER A N 1
ATOM 991 C CA . SER A 1 126 ? -10.539 -1.463 7.252 1.00 95.44 126 SER A CA 1
ATOM 992 C C . SER A 1 126 ? -11.314 -0.242 7.736 1.00 95.44 126 SER A C 1
ATOM 994 O O . SER A 1 126 ? -11.980 -0.296 8.773 1.00 95.44 126 SER A O 1
ATOM 996 N N . TRP A 1 127 ? -11.335 0.836 6.949 1.00 95.56 127 TRP A N 1
ATOM 997 C CA . TRP A 1 127 ? -12.061 2.049 7.313 1.00 95.56 127 TRP A CA 1
ATOM 998 C C . TRP A 1 127 ? -13.565 1.854 7.374 1.00 95.56 127 TRP A C 1
ATOM 1000 O O . TRP A 1 127 ? -14.217 2.410 8.257 1.00 95.56 127 TRP A O 1
ATOM 1010 N N . LYS A 1 128 ? -14.137 1.050 6.479 1.00 94.88 128 LYS A N 1
ATOM 1011 C CA . LYS A 1 128 ? -15.560 0.724 6.530 1.00 94.88 128 LYS A CA 1
ATOM 1012 C C . LYS A 1 128 ? -15.922 0.034 7.844 1.00 94.88 128 LYS A C 1
ATOM 1014 O O . LYS A 1 128 ? -16.827 0.494 8.537 1.00 94.88 128 LYS A O 1
ATOM 1019 N N . VAL A 1 129 ? -15.188 -1.018 8.213 1.00 93.56 129 VAL A N 1
ATOM 1020 C CA . VAL A 1 129 ? -15.430 -1.760 9.461 1.00 93.56 129 VAL A CA 1
ATOM 1021 C C . VAL A 1 129 ? -15.231 -0.854 10.678 1.00 93.56 129 VAL A C 1
ATOM 1023 O O . VAL A 1 129 ? -16.072 -0.841 11.580 1.00 93.56 129 VAL A O 1
ATOM 1026 N N . PHE A 1 130 ? -14.157 -0.061 10.681 1.00 93.19 130 PHE A N 1
ATOM 1027 C CA . PHE A 1 130 ? -13.902 0.930 11.720 1.00 93.19 130 PHE A CA 1
ATOM 1028 C C . PHE A 1 130 ? -15.085 1.891 11.874 1.00 93.19 130 PHE A C 1
ATOM 1030 O O . PHE A 1 130 ? -15.643 2.018 12.959 1.00 93.19 130 PHE A O 1
ATOM 1037 N N . ASN A 1 131 ? -15.524 2.530 10.789 1.00 92.44 131 ASN A N 1
ATOM 1038 C CA . ASN A 1 131 ? -16.603 3.515 10.825 1.00 92.44 131 ASN A CA 1
ATOM 1039 C C . ASN A 1 131 ? -17.938 2.896 11.259 1.00 92.44 131 ASN A C 1
ATOM 1041 O O . ASN A 1 131 ? -18.666 3.495 12.049 1.00 92.44 131 ASN A O 1
ATOM 1045 N N . GLU A 1 132 ? -18.267 1.690 10.798 1.00 91.31 132 GLU A N 1
ATOM 1046 C CA . GLU A 1 132 ? -19.498 0.996 11.192 1.00 91.31 132 GLU A CA 1
ATOM 1047 C C . GLU A 1 132 ? -19.562 0.735 12.704 1.00 91.31 132 GLU A C 1
ATOM 1049 O O . GLU A 1 132 ? -20.631 0.872 13.306 1.00 91.31 132 GLU A O 1
ATOM 1054 N N . ARG A 1 133 ? -18.425 0.398 13.324 1.00 89.38 133 ARG A N 1
ATOM 1055 C CA . ARG A 1 133 ? -18.348 0.015 14.741 1.00 89.38 133 ARG A CA 1
ATOM 1056 C C . ARG A 1 133 ? -18.018 1.175 15.684 1.00 89.38 133 ARG A C 1
ATOM 1058 O O . ARG A 1 133 ? -18.577 1.242 16.772 1.00 89.38 133 ARG A O 1
ATOM 1065 N N . CYS A 1 134 ? -17.170 2.110 15.266 1.00 90.38 134 CYS A N 1
ATOM 1066 C CA . CYS A 1 134 ? -16.647 3.182 16.113 1.00 90.38 134 CYS A CA 1
ATOM 1067 C C . CYS A 1 134 ? -17.354 4.536 15.960 1.00 90.38 134 CYS A C 1
ATOM 1069 O O . CYS A 1 134 ? -17.145 5.399 16.808 1.00 90.38 134 CYS A O 1
ATOM 1071 N N . ARG A 1 135 ? -18.224 4.749 14.956 1.00 90.25 135 ARG A N 1
ATOM 1072 C CA . ARG A 1 135 ? -18.841 6.072 14.674 1.00 90.25 135 ARG A C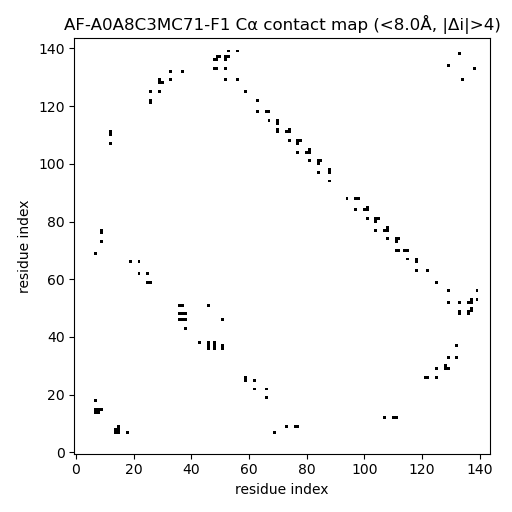A 1
ATOM 1073 C C . ARG A 1 135 ? -19.536 6.761 15.854 1.00 90.25 135 ARG A C 1
ATOM 1075 O O . ARG A 1 135 ? -19.624 7.987 15.871 1.00 90.25 135 ARG A O 1
ATOM 1082 N N . ILE A 1 136 ? -20.087 5.994 16.798 1.00 88.56 136 ILE A N 1
ATOM 1083 C CA . ILE A 1 136 ? -20.771 6.538 17.985 1.00 88.56 136 ILE A CA 1
ATOM 1084 C C . ILE A 1 136 ? -19.810 6.804 19.150 1.00 88.56 136 ILE A C 1
ATOM 1086 O O . ILE A 1 136 ? -20.152 7.559 20.053 1.00 88.56 136 ILE A O 1
ATOM 1090 N N . HIS A 1 137 ? -18.627 6.188 19.125 1.00 87.75 137 HIS A N 1
ATOM 1091 C CA . HIS A 1 137 ? -17.642 6.214 20.205 1.00 87.75 137 HIS A CA 1
ATOM 1092 C C . HIS A 1 137 ? -16.515 7.210 19.931 1.00 87.75 137 HIS A C 1
ATOM 1094 O O . HIS A 1 137 ? -16.039 7.871 20.848 1.00 87.75 137 HIS A O 1
ATOM 1100 N N . TYR A 1 138 ? -16.115 7.355 18.668 1.00 89.50 138 TYR A N 1
ATOM 1101 C CA . TYR A 1 138 ? -15.038 8.241 18.258 1.00 89.50 138 TYR A CA 1
ATOM 1102 C C . TYR A 1 138 ? -15.355 8.885 16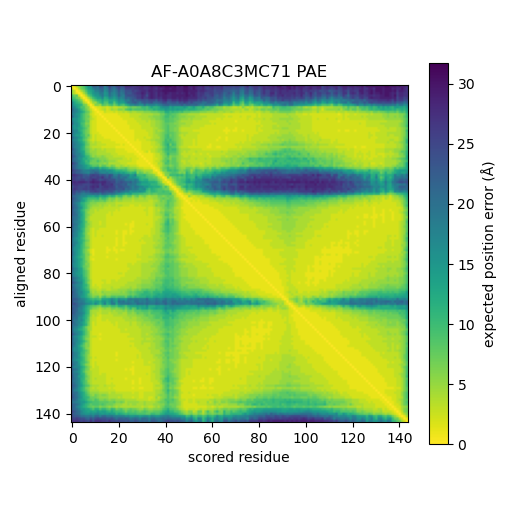.909 1.00 89.50 138 TYR A C 1
ATOM 1104 O O . TYR A 1 138 ? -15.760 8.216 15.957 1.00 89.50 138 TYR A O 1
ATOM 1112 N N . LYS A 1 139 ? -15.153 10.202 16.828 1.00 88.62 139 LYS A N 1
ATOM 1113 C CA . LYS A 1 139 ? -15.204 10.955 15.575 1.00 88.62 139 LYS A CA 1
ATOM 1114 C C . LYS A 1 139 ? -13.775 11.318 15.184 1.00 88.62 139 LYS A C 1
ATOM 1116 O O . LYS A 1 139 ? -13.187 12.163 15.863 1.00 88.62 139 LYS A O 1
ATOM 1121 N N . PRO A 1 140 ? -13.229 10.714 14.116 1.00 84.06 140 PRO A N 1
ATOM 1122 C CA . PRO A 1 140 ? -11.928 11.092 13.597 1.00 84.06 140 PRO A CA 1
ATOM 1123 C C . PRO A 1 140 ? -11.833 12.596 13.318 1.00 84.06 140 PRO A C 1
ATOM 1125 O O . PRO A 1 140 ? -12.818 13.189 12.855 1.00 84.06 140 PRO A O 1
ATOM 1128 N N . PRO A 1 141 ? -10.671 13.230 13.558 1.00 83.38 141 PRO A N 1
ATOM 1129 C CA . PRO A 1 141 ? -10.419 14.559 13.022 1.00 83.38 141 PRO A CA 1
ATOM 1130 C C . PRO A 1 141 ? -10.580 14.501 11.500 1.00 83.38 141 PRO A C 1
ATOM 1132 O O . PRO A 1 141 ? -10.175 13.526 10.867 1.00 83.38 141 PRO A O 1
ATOM 1135 N N . LYS A 1 142 ? -11.208 15.524 10.909 1.00 67.44 142 LYS A N 1
ATOM 1136 C CA . LYS A 1 142 ? -11.343 15.600 9.449 1.00 67.44 142 LYS A CA 1
ATOM 1137 C C . LYS A 1 142 ? -9.942 15.504 8.845 1.00 67.44 142 LYS A C 1
ATOM 1139 O O . LYS A 1 142 ? -9.075 16.287 9.228 1.00 67.44 142 LYS A O 1
ATOM 1144 N N . SER A 1 143 ? -9.736 14.542 7.947 1.00 57.91 143 SER A N 1
ATOM 1145 C CA . SER A 1 143 ? -8.532 14.466 7.122 1.00 57.91 143 SER A CA 1
ATOM 1146 C C . SER A 1 143 ? -8.358 15.814 6.423 1.00 57.91 143 SER A C 1
ATOM 1148 O O . SER A 1 143 ? -9.287 16.263 5.745 1.00 57.91 143 SER A O 1
ATOM 1150 N N . GLN A 1 144 ? -7.236 16.480 6.685 1.00 37.06 144 GLN A N 1
ATOM 1151 C CA . GLN A 1 144 ? -6.891 17.765 6.082 1.00 37.06 144 GLN A CA 1
ATOM 1152 C C . GLN A 1 144 ? -6.514 17.592 4.612 1.00 37.06 144 GLN A C 1
ATOM 1154 O O . GLN A 1 144 ? -5.889 16.556 4.294 1.00 37.06 144 GLN A O 1
#

InterPro domains:
  IPR019171 Intermembrane space protein MIX23 [PF09774] (10-135)
  IPR019171 Intermembrane space protein MIX23 [PTHR31905] (1-142)

Foldseek 3Di:
DDDPPPDQDLPDLVSNVVVVVVLLVLLVCLLVQLPVAVDDPVPPDDHQLLVSLVVSVVSLVVSLVVNVVSLVVSLVVLVVVLVVLVVVCVVVVPPPVSVVVSVVSVVSNVSSVVVVVVSVVSSVSSVVSSCVRCVVRYDDDPDD

Solvent-accessible surface area (backbone atoms only — not comparable to full-atom values): 8280 Å² total; per-residue (Å²): 138,81,79,82,71,91,64,86,52,68,83,46,65,68,60,40,50,51,50,51,54,61,66,41,48,62,57,78,38,43,68,58,52,48,64,73,52,45,59,59,89,88,48,77,87,80,64,60,48,36,60,52,40,46,54,49,48,54,52,49,54,50,47,51,53,50,50,54,52,51,48,54,49,37,37,51,54,40,47,50,52,39,50,53,47,50,60,51,38,74,76,42,80,81,46,65,67,59,54,52,51,40,53,51,42,48,51,51,38,53,55,48,54,51,47,54,59,52,49,50,55,51,50,53,52,42,50,50,56,45,49,75,73,26,57,90,48,36,79,77,78,79,85,128

Secondary structure (DSSP, 8-state):
-----SS--SS-HHHHHHHHHHHTHHHHHHHHHHHHHS--GGGTTS--HHHHHHHHHHHHHHHHHHHHHHHHHHHHHHHHHHHHHHHHHHH-TT-HHHHHHHHHHHHHHHHHHHHHHHHHHHHHHHHHHHHHHHTTT--PPPP-

Nearest PDB structures (foldseek):
  6v9z-assembly1_B  TM=5.438E-01  e=1.308E+00  Acetivibrio thermocellus ATCC 27405
  2y3a-assembly1_B  TM=4.076E-01  e=5.740E+00  Mus musculus
  8fmv-assembly1_C  TM=3.326E-01  e=8.308E+00  Bacillus subtilis subsp. subtilis str. 168

Radius of gyration: 20.9 Å; Cα contacts (8 Å, |Δi|>4): 84; chains: 1; bounding box: 48×34×62 Å

Sequence (144 aa):
MAAPSGAASCEDFAEFQELLRVMRTIDDRIVHELNTTIPTASFVGKVDPGQTCKELYESLMDAHTKRERIIKNCISQTSAVVKTLKEEREKAHEDAALLKQLRKEQTKLKLMQSELNVEEVVNDRSWKVFNERCRIHYKPPKSQ

Mean predicted aligned error: 7.25 Å